Protein AF-A0AAW7SZ52-F1 (afdb_monomer_lite)

Radius of gyration: 17.09 Å; chains: 1; bounding box: 47×34×40 Å

Foldseek 3Di:
DDDPPPPPDDDPVRVVVQVVLLVVLLVLLVVLLVVDDVVLVVDDPVLVVLSCVLSVCLNVLSVDPDRDSVNSVVSSVSSVVSD

Sequence (83 aa):
MNAPHKKQAKTPEQVAAEKAEAERIREEIGRRISAVPMSVHEGSVQKALDWKEKAFKAMKLCERDRAKIDDLRNAVALLRAFG

Organism: Burkholderia vietnamiensis (NCBI:txid60552)

Structure (mmCIF, N/CA/C/O backbone):
data_AF-A0AAW7SZ52-F1
#
_entry.id   AF-A0AAW7SZ52-F1
#
loop_
_atom_site.group_PDB
_atom_site.id
_atom_site.type_symbol
_atom_site.label_atom_id
_atom_site.label_alt_id
_atom_site.label_comp_id
_atom_site.label_asym_id
_atom_site.label_entity_id
_atom_site.label_seq_id
_atom_site.pdbx_PDB_ins_code
_atom_site.Cartn_x
_atom_site.Cartn_y
_atom_site.Cartn_z
_atom_site.occupancy
_atom_site.B_iso_or_equiv
_atom_site.auth_seq_id
_atom_site.auth_comp_id
_atom_site.auth_asym_id
_atom_site.auth_atom_id
_atom_site.pdbx_PDB_model_num
ATOM 1 N N . MET A 1 1 ? -35.489 25.348 10.938 1.00 39.03 1 MET A N 1
ATOM 2 C CA . MET A 1 1 ? -34.670 24.788 12.035 1.00 39.03 1 MET A CA 1
ATOM 3 C C . MET A 1 1 ? -33.895 23.611 11.461 1.00 39.03 1 MET A C 1
ATOM 5 O O . MET A 1 1 ? -34.511 22.600 11.159 1.00 39.03 1 MET A O 1
ATOM 9 N N . ASN A 1 2 ? -32.594 23.764 11.203 1.00 43.66 2 ASN A N 1
ATOM 10 C CA . ASN A 1 2 ? -31.772 22.676 10.664 1.00 43.66 2 ASN A CA 1
ATOM 11 C C . ASN A 1 2 ? -31.304 21.801 11.829 1.00 43.66 2 ASN A C 1
ATOM 13 O O . ASN A 1 2 ? -30.591 22.278 12.710 1.00 43.66 2 ASN A O 1
ATOM 17 N N . ALA A 1 3 ? -31.758 20.548 11.863 1.00 48.94 3 ALA A N 1
ATOM 18 C CA . ALA A 1 3 ? -31.337 19.579 12.864 1.00 48.94 3 ALA A CA 1
ATOM 19 C C . ALA A 1 3 ? -29.810 19.381 12.780 1.00 48.94 3 ALA A C 1
ATOM 21 O O . ALA A 1 3 ? -29.287 19.192 11.678 1.00 48.94 3 ALA A O 1
ATOM 22 N N . PRO A 1 4 ? -29.071 19.416 13.902 1.00 50.31 4 PRO A N 1
ATOM 23 C CA . PRO A 1 4 ? -27.655 19.099 13.877 1.00 50.31 4 PRO A CA 1
ATOM 24 C C . PRO A 1 4 ? -27.511 17.631 13.478 1.00 50.31 4 PRO A C 1
ATOM 26 O O . PRO A 1 4 ? -28.031 16.744 14.158 1.00 50.31 4 PRO A O 1
ATOM 29 N N . HIS A 1 5 ? -26.817 17.368 12.369 1.00 49.03 5 HIS A N 1
ATOM 30 C CA . HIS A 1 5 ? -26.393 16.024 11.997 1.00 49.03 5 HIS A CA 1
ATOM 31 C C . HIS A 1 5 ? -25.582 15.442 13.163 1.00 49.03 5 HIS A C 1
ATOM 33 O O . HIS A 1 5 ? -24.393 15.731 13.316 1.00 49.03 5 HIS A O 1
ATOM 39 N N . LYS A 1 6 ? -26.229 14.643 14.020 1.00 50.09 6 LYS A N 1
ATOM 40 C CA . LYS A 1 6 ? -25.542 13.794 14.991 1.00 50.09 6 LYS A CA 1
ATOM 41 C C . LYS A 1 6 ? -24.633 12.885 14.173 1.00 50.09 6 LYS A C 1
ATOM 43 O O . LYS A 1 6 ? -25.110 11.953 13.534 1.00 50.09 6 LYS A O 1
ATOM 48 N N . LYS A 1 7 ? -23.327 13.166 14.177 1.00 60.28 7 LYS A N 1
ATOM 49 C CA . LYS A 1 7 ? -22.318 12.175 13.801 1.00 60.28 7 LYS A CA 1
ATOM 50 C C . LYS A 1 7 ? -22.563 10.988 14.727 1.00 60.28 7 LYS A C 1
ATOM 52 O O . LYS A 1 7 ? -22.263 11.088 15.914 1.00 60.28 7 LYS A O 1
ATOM 57 N N . GLN A 1 8 ? -23.197 9.929 14.226 1.00 64.94 8 GLN A N 1
ATOM 58 C CA . GLN A 1 8 ? -23.296 8.678 14.968 1.00 64.94 8 GLN A CA 1
ATOM 59 C C . GLN A 1 8 ? -21.864 8.273 15.307 1.00 64.94 8 GLN A C 1
ATOM 61 O O . GLN A 1 8 ? -21.041 8.049 14.418 1.00 64.94 8 GLN A O 1
ATOM 66 N N . ALA A 1 9 ? -21.541 8.304 16.598 1.00 72.88 9 ALA A N 1
ATOM 67 C CA . ALA A 1 9 ? -20.268 7.812 17.077 1.00 72.88 9 ALA A CA 1
ATOM 68 C C . ALA A 1 9 ? -20.209 6.321 16.739 1.00 72.88 9 ALA A C 1
ATOM 70 O O . ALA A 1 9 ? -21.162 5.590 17.013 1.00 72.88 9 ALA A O 1
ATOM 71 N N . LYS A 1 10 ? -19.118 5.895 16.101 1.00 78.31 10 LYS A N 1
ATOM 72 C CA . LYS A 1 10 ? -18.895 4.482 15.800 1.00 78.31 10 LYS A CA 1
ATOM 73 C C . LYS A 1 10 ? -18.887 3.691 17.104 1.00 78.31 10 LYS A C 1
ATOM 75 O O . LYS A 1 10 ? -18.310 4.153 18.093 1.00 78.31 10 LYS A O 1
ATOM 80 N N . THR A 1 11 ? -19.509 2.518 17.109 1.00 87.12 11 THR A N 1
ATOM 81 C CA . THR A 1 11 ? -19.422 1.618 18.262 1.00 87.12 11 THR A CA 1
ATOM 82 C C . THR A 1 11 ? -17.980 1.118 18.418 1.00 87.12 11 THR A C 1
ATOM 84 O O . THR A 1 11 ? -17.227 1.087 17.437 1.00 87.12 11 THR A O 1
ATOM 87 N N . PRO A 1 12 ? -17.557 0.706 19.626 1.00 85.75 12 PRO A N 1
ATOM 88 C CA . PRO A 1 12 ? -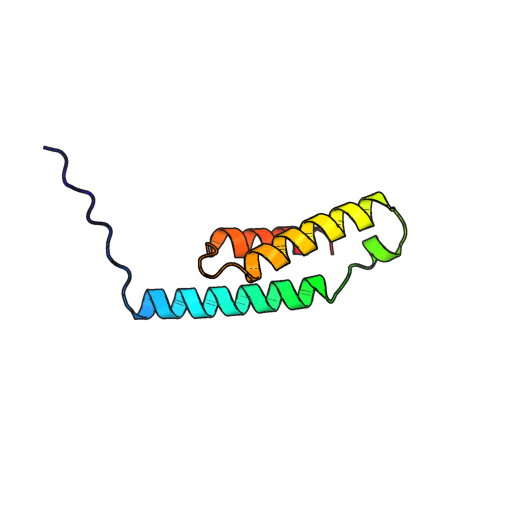16.243 0.094 19.820 1.00 85.75 12 PRO A CA 1
ATOM 89 C C . PRO A 1 12 ? -15.990 -1.094 18.880 1.00 85.75 12 PRO A C 1
ATOM 91 O O .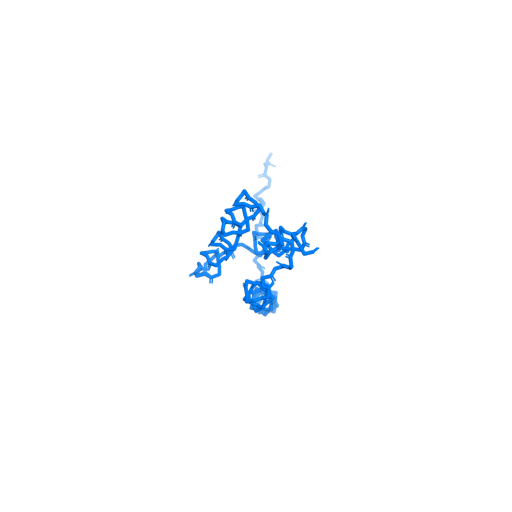 PRO A 1 12 ? -14.877 -1.254 18.386 1.00 85.75 12 PRO A O 1
ATOM 94 N N . GLU A 1 13 ? -17.026 -1.877 18.568 1.00 88.00 13 GLU A N 1
ATOM 95 C CA . GLU A 1 13 ? -16.949 -3.005 17.631 1.00 88.00 13 GLU A CA 1
ATOM 96 C C . GLU A 1 13 ? -16.679 -2.537 16.199 1.00 88.00 13 GLU A C 1
ATOM 98 O O . GLU A 1 13 ? -15.843 -3.118 15.515 1.00 88.00 13 GLU A O 1
ATOM 103 N N . GLN A 1 14 ? -17.328 -1.456 15.754 1.00 86.19 14 GLN A N 1
ATOM 104 C CA . GLN A 1 14 ? -17.063 -0.861 14.441 1.00 86.19 14 GLN A CA 1
ATOM 105 C C . GLN A 1 14 ? -15.629 -0.338 14.350 1.00 86.19 14 GLN A C 1
ATOM 107 O O . GLN A 1 14 ? -14.963 -0.548 13.341 1.00 86.19 14 GLN A O 1
ATOM 112 N N . VAL A 1 15 ? -15.124 0.294 15.414 1.00 85.75 15 VAL A N 1
ATOM 113 C CA . VAL A 1 15 ? -13.729 0.759 15.469 1.00 85.75 15 VAL A CA 1
ATOM 114 C C . VAL A 1 15 ? -12.753 -0.420 15.442 1.00 85.75 15 VAL A C 1
ATOM 116 O O . VAL A 1 15 ? -11.733 -0.351 14.757 1.00 85.75 15 VAL A O 1
ATOM 119 N N . ALA A 1 16 ? -13.047 -1.506 16.160 1.00 87.94 16 ALA A N 1
ATOM 120 C CA . ALA A 1 16 ? -12.224 -2.712 16.153 1.00 87.94 16 ALA A CA 1
ATOM 121 C C . ALA A 1 16 ? -12.220 -3.395 14.775 1.00 87.94 16 ALA A C 1
ATOM 123 O O . ALA A 1 16 ? -11.154 -3.751 14.276 1.00 87.94 16 ALA A O 1
ATOM 124 N N . ALA A 1 17 ? -13.385 -3.509 14.132 1.00 88.44 17 ALA A N 1
ATOM 125 C CA . ALA A 1 17 ? -13.518 -4.064 12.788 1.00 88.44 17 ALA A CA 1
ATOM 126 C C . ALA A 1 17 ? -12.751 -3.232 11.750 1.00 88.44 17 ALA A C 1
ATOM 128 O O . ALA A 1 17 ? -12.027 -3.790 10.929 1.00 88.44 17 ALA A O 1
ATOM 129 N N . GLU A 1 18 ? -12.842 -1.902 11.825 1.00 87.25 18 GLU A N 1
ATOM 130 C CA . GLU A 1 18 ? -12.090 -0.996 10.953 1.00 87.25 18 GLU A CA 1
ATOM 131 C C . GLU A 1 18 ? -10.576 -1.114 11.147 1.00 87.25 18 GLU A C 1
ATOM 133 O O . GLU A 1 18 ? -9.828 -1.111 10.171 1.00 87.25 18 GLU A O 1
ATOM 138 N N . LYS A 1 19 ? -10.102 -1.252 12.391 1.00 87.62 19 LYS A N 1
ATOM 139 C CA . LYS A 1 19 ? -8.677 -1.486 12.659 1.00 87.62 19 LYS A CA 1
ATOM 140 C C . LYS A 1 19 ? -8.203 -2.811 12.069 1.00 87.62 19 LYS A C 1
ATOM 142 O O . LYS A 1 19 ? -7.216 -2.813 11.340 1.00 87.62 19 LYS A O 1
ATOM 147 N N . ALA A 1 20 ? -8.939 -3.895 12.313 1.00 90.88 20 ALA A N 1
ATOM 148 C CA . ALA A 1 20 ? -8.609 -5.212 11.775 1.00 90.88 20 ALA A CA 1
ATOM 149 C C . ALA A 1 20 ? -8.628 -5.223 10.236 1.00 90.88 20 ALA A C 1
ATOM 151 O O . ALA A 1 20 ? -7.783 -5.849 9.595 1.00 90.88 20 ALA A O 1
ATOM 152 N N . GLU A 1 21 ? -9.569 -4.503 9.620 1.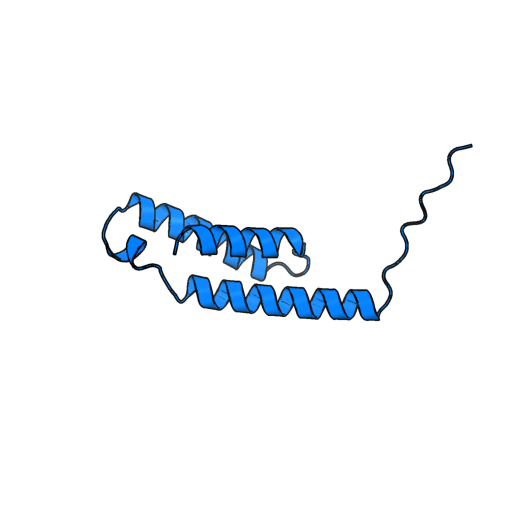00 91.31 21 GLU A N 1
ATOM 153 C CA . GLU A 1 21 ? -9.586 -4.320 8.171 1.00 91.31 21 GLU A CA 1
ATOM 154 C C . GLU A 1 21 ? -8.361 -3.531 7.690 1.00 91.31 21 GLU A C 1
ATOM 156 O O . GLU A 1 21 ? -7.692 -3.950 6.744 1.00 91.31 21 GLU A O 1
ATOM 161 N N . ALA A 1 22 ? -8.033 -2.414 8.342 1.00 90.62 22 ALA A N 1
ATOM 162 C CA . ALA A 1 22 ? -6.876 -1.606 7.983 1.00 90.62 22 ALA A CA 1
ATOM 163 C C . ALA A 1 22 ? -5.566 -2.406 8.079 1.00 90.62 22 ALA A C 1
ATOM 165 O O . ALA A 1 22 ? -4.729 -2.292 7.185 1.00 90.62 22 ALA A O 1
ATOM 166 N N . GLU A 1 23 ? -5.397 -3.236 9.111 1.00 92.00 23 GLU A N 1
ATOM 167 C CA . GLU A 1 23 ? -4.243 -4.133 9.265 1.00 92.00 23 GLU A CA 1
ATOM 168 C C . GLU A 1 23 ? -4.164 -5.151 8.123 1.00 92.00 23 GLU A C 1
ATOM 170 O O . GLU A 1 23 ? -3.136 -5.237 7.451 1.00 92.00 23 GLU A O 1
ATOM 175 N N . ARG A 1 24 ? -5.275 -5.826 7.799 1.00 94.12 24 ARG A N 1
ATOM 176 C CA . ARG A 1 24 ? -5.341 -6.758 6.659 1.00 94.12 24 ARG A CA 1
ATOM 177 C C . ARG A 1 24 ? -4.973 -6.104 5.331 1.00 94.12 24 ARG A C 1
ATOM 179 O O . ARG A 1 24 ? -4.295 -6.712 4.502 1.00 94.12 24 ARG A O 1
ATOM 186 N N . ILE A 1 25 ? -5.415 -4.867 5.108 1.00 94.50 25 ILE A N 1
ATOM 187 C CA . ILE A 1 25 ? -5.078 -4.132 3.886 1.00 94.50 25 ILE A CA 1
ATOM 188 C C . ILE A 1 25 ? -3.591 -3.752 3.876 1.00 94.50 25 ILE A C 1
ATOM 190 O O . ILE A 1 25 ? -2.948 -3.863 2.834 1.00 94.50 25 ILE A O 1
ATOM 194 N N . ARG A 1 26 ? -3.014 -3.344 5.015 1.00 93.75 26 ARG A N 1
ATOM 195 C CA . ARG A 1 26 ? -1.573 -3.047 5.121 1.00 93.75 26 ARG A CA 1
ATOM 196 C C . ARG A 1 26 ? -0.719 -4.280 4.821 1.00 93.75 26 ARG A C 1
ATOM 198 O O . ARG A 1 26 ? 0.250 -4.165 4.075 1.00 93.75 26 ARG A O 1
ATOM 205 N N . GLU A 1 27 ? -1.104 -5.451 5.324 1.00 94.12 27 GLU A N 1
ATOM 206 C CA . GLU A 1 27 ? -0.439 -6.720 4.998 1.00 94.12 27 GLU A CA 1
ATOM 207 C C . GLU A 1 27 ? -0.509 -7.040 3.498 1.00 94.12 27 GLU A C 1
ATOM 209 O O . GLU A 1 27 ? 0.488 -7.429 2.889 1.00 94.12 27 GLU A O 1
ATOM 214 N N . GLU A 1 28 ? -1.673 -6.844 2.871 1.00 94.62 28 GLU A N 1
ATOM 215 C CA . GLU A 1 28 ? -1.845 -7.026 1.425 1.00 94.62 28 GLU A CA 1
ATOM 216 C C . GLU A 1 28 ? -0.970 -6.064 0.610 1.00 94.62 28 GLU A C 1
ATOM 218 O O . GLU A 1 28 ? -0.345 -6.484 -0.366 1.00 94.62 28 GLU A O 1
ATOM 223 N N . ILE A 1 29 ? -0.885 -4.791 1.012 1.00 94.00 29 ILE A N 1
ATOM 224 C CA . ILE A 1 29 ? 0.020 -3.813 0.393 1.00 94.00 29 ILE A CA 1
ATOM 225 C C . ILE A 1 29 ? 1.467 -4.298 0.505 1.00 94.00 29 ILE A C 1
ATOM 227 O O . ILE A 1 29 ? 2.169 -4.331 -0.505 1.00 94.00 29 ILE A O 1
ATOM 231 N N . GLY A 1 30 ? 1.896 -4.724 1.698 1.00 93.69 30 GLY A N 1
ATOM 232 C CA . GLY A 1 30 ? 3.241 -5.254 1.926 1.00 93.69 30 GLY A CA 1
ATOM 233 C C . GLY A 1 30 ? 3.564 -6.428 1.002 1.00 93.69 30 GLY A C 1
ATOM 234 O O . GLY A 1 30 ? 4.554 -6.383 0.273 1.00 93.69 30 GLY A O 1
ATOM 235 N N . ARG A 1 31 ? 2.676 -7.430 0.939 1.00 93.00 31 ARG A N 1
ATOM 236 C CA . ARG A 1 31 ? 2.832 -8.592 0.046 1.00 93.00 31 ARG A CA 1
ATOM 237 C C . ARG A 1 31 ? 2.977 -8.192 -1.419 1.00 93.00 31 ARG A C 1
ATOM 239 O O . ARG A 1 31 ? 3.831 -8.731 -2.116 1.00 93.00 31 ARG A O 1
ATOM 246 N N . ARG A 1 32 ? 2.169 -7.239 -1.886 1.00 91.19 32 ARG A N 1
ATOM 247 C CA . ARG A 1 32 ? 2.204 -6.767 -3.279 1.00 91.19 32 ARG A CA 1
ATOM 248 C C . ARG A 1 32 ? 3.465 -5.998 -3.615 1.00 91.19 32 ARG A C 1
ATOM 250 O O . ARG A 1 32 ? 3.999 -6.182 -4.697 1.00 91.19 32 ARG A O 1
ATOM 257 N N . ILE A 1 33 ? 3.942 -5.154 -2.706 1.00 92.62 33 ILE A N 1
ATOM 258 C CA . ILE A 1 33 ? 5.195 -4.420 -2.907 1.00 92.62 33 ILE A CA 1
ATOM 259 C C . ILE A 1 33 ? 6.373 -5.399 -2.996 1.00 92.62 33 ILE A C 1
ATOM 261 O O . ILE A 1 33 ? 7.254 -5.208 -3.832 1.00 92.62 33 ILE A O 1
ATOM 265 N N . SER A 1 34 ? 6.372 -6.457 -2.179 1.00 90.69 34 SER A N 1
ATOM 266 C CA . SER A 1 34 ? 7.389 -7.513 -2.236 1.00 90.69 34 SER A CA 1
ATOM 267 C C . SER A 1 34 ? 7.294 -8.376 -3.500 1.00 90.69 34 SER A C 1
ATOM 269 O O . SER A 1 34 ? 8.319 -8.837 -3.995 1.00 90.69 34 SER A O 1
ATOM 271 N N . ALA A 1 35 ? 6.090 -8.583 -4.037 1.00 88.75 35 ALA A N 1
ATOM 272 C CA . ALA A 1 35 ? 5.847 -9.324 -5.272 1.00 88.75 35 ALA A CA 1
ATOM 273 C C . ALA A 1 35 ? 5.864 -8.388 -6.492 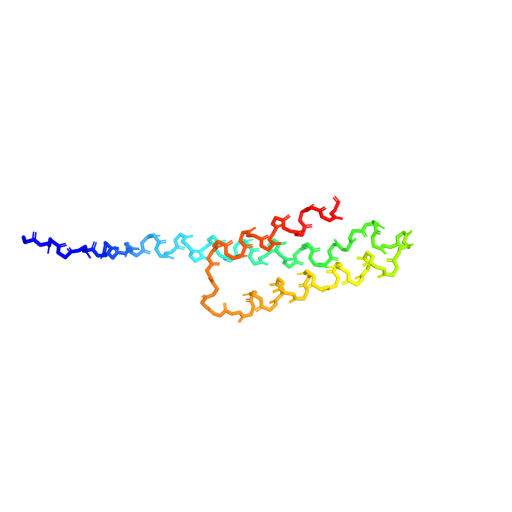1.00 88.75 35 ALA A C 1
ATOM 275 O O . ALA A 1 35 ? 4.821 -8.065 -7.063 1.00 88.75 35 ALA A O 1
ATOM 276 N N . VAL A 1 36 ? 7.059 -7.935 -6.878 1.00 85.25 36 VAL A N 1
ATOM 277 C CA . VAL A 1 36 ? 7.252 -7.084 -8.062 1.00 85.25 36 VAL A CA 1
ATOM 278 C C . VAL A 1 36 ? 6.711 -7.798 -9.319 1.00 85.25 36 VAL A C 1
ATOM 280 O O . VAL A 1 36 ? 7.119 -8.929 -9.587 1.00 85.25 36 VAL A O 1
ATOM 283 N N . PRO A 1 37 ? 5.800 -7.179 -10.098 1.00 86.75 37 PRO A N 1
ATOM 284 C CA . PRO A 1 37 ? 5.235 -7.796 -11.297 1.00 86.75 37 PRO A CA 1
ATOM 285 C C . PRO A 1 37 ? 6.287 -8.135 -12.357 1.00 86.75 37 PRO A C 1
ATOM 287 O O . PRO A 1 37 ? 7.211 -7.357 -12.598 1.00 86.75 37 PRO A O 1
ATOM 290 N N . MET A 1 38 ? 6.095 -9.239 -13.085 1.00 84.69 38 MET A N 1
ATOM 291 C CA . MET A 1 38 ? 6.958 -9.608 -14.221 1.00 84.69 38 MET A CA 1
ATOM 292 C C . MET A 1 38 ? 7.031 -8.499 -15.277 1.00 84.69 38 MET A C 1
ATOM 294 O O . MET A 1 38 ? 8.102 -8.221 -15.804 1.00 84.69 38 MET A O 1
ATOM 298 N N . SER A 1 39 ? 5.934 -7.767 -15.489 1.00 81.56 39 SER A N 1
ATOM 299 C CA . SER A 1 39 ? 5.864 -6.619 -16.402 1.00 81.56 39 SER A CA 1
ATOM 300 C C . SER A 1 39 ? 6.847 -5.480 -16.065 1.00 81.56 39 SER A C 1
ATOM 302 O O . SER A 1 39 ? 7.192 -4.687 -16.946 1.00 81.56 39 SER A O 1
ATOM 304 N N . VAL A 1 40 ? 7.301 -5.393 -14.808 1.00 85.31 40 VAL A N 1
ATOM 305 C CA . VAL A 1 40 ? 8.349 -4.471 -14.341 1.00 85.31 40 VAL A CA 1
ATOM 306 C C . VAL A 1 40 ? 9.739 -5.023 -14.657 1.00 85.31 40 VAL A C 1
ATOM 308 O O . VAL A 1 40 ? 10.619 -4.262 -15.060 1.00 85.31 40 VAL A O 1
ATOM 311 N N . HIS A 1 41 ? 9.930 -6.336 -14.518 1.00 81.25 41 HIS A N 1
ATOM 312 C CA . HIS A 1 41 ? 11.173 -7.024 -14.872 1.00 81.25 41 HIS A CA 1
ATOM 313 C C . HIS A 1 41 ? 11.414 -7.061 -16.392 1.00 81.25 41 HIS A C 1
ATOM 315 O O . HIS A 1 41 ? 12.550 -6.924 -16.835 1.00 81.25 41 HIS A O 1
ATOM 321 N N . GLU A 1 42 ? 10.352 -7.175 -17.191 1.00 82.62 42 GLU A N 1
ATOM 322 C CA . GLU A 1 42 ? 10.389 -7.366 -18.650 1.00 82.62 42 GLU A CA 1
ATOM 323 C C . GLU A 1 42 ? 10.613 -6.081 -19.472 1.00 82.62 42 GLU A C 1
ATOM 325 O O . GLU A 1 42 ? 10.550 -6.104 -20.699 1.00 82.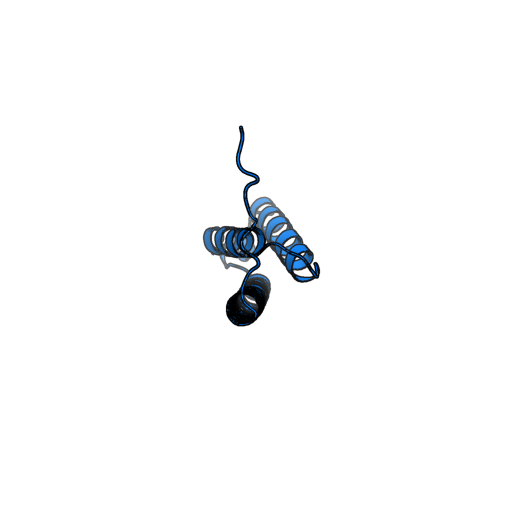62 42 GLU A O 1
ATOM 330 N N . GLY A 1 43 ? 10.959 -4.959 -18.835 1.00 64.94 43 GLY A N 1
ATOM 331 C CA . GLY A 1 43 ? 11.772 -3.957 -19.532 1.00 64.94 43 GLY A CA 1
ATOM 332 C C . GLY A 1 43 ? 11.038 -2.787 -20.187 1.00 64.94 43 GLY A C 1
ATOM 333 O O . GLY A 1 43 ? 11.185 -2.513 -21.374 1.00 64.94 43 GLY A O 1
ATOM 334 N N . SER A 1 44 ? 10.401 -1.947 -19.378 1.00 79.88 44 SER A N 1
ATOM 335 C CA . SER A 1 44 ? 10.397 -0.512 -19.675 1.00 79.88 44 SER A CA 1
ATOM 336 C C . SER A 1 44 ? 10.755 0.244 -18.409 1.00 79.88 44 SER A C 1
ATOM 338 O O . SER A 1 44 ? 10.106 0.064 -17.378 1.00 79.88 44 SER A O 1
ATOM 340 N N . VAL A 1 45 ? 11.769 1.110 -18.490 1.00 85.25 45 VAL A N 1
ATOM 341 C CA . VAL A 1 45 ? 12.140 2.021 -17.394 1.00 85.25 45 VAL A CA 1
ATOM 342 C C . VAL A 1 45 ? 10.904 2.772 -16.897 1.00 85.25 45 VAL A C 1
ATOM 344 O O . VAL A 1 45 ? 10.736 2.928 -15.693 1.00 85.25 45 VAL A O 1
ATOM 347 N N . GLN A 1 46 ? 9.985 3.133 -17.799 1.00 88.31 46 GLN A N 1
ATOM 348 C CA . GLN A 1 46 ? 8.729 3.780 -17.435 1.00 88.31 46 GLN A CA 1
ATOM 349 C C . GLN A 1 46 ? 7.848 2.894 -16.547 1.00 88.31 46 GLN A C 1
ATOM 351 O O . GLN A 1 46 ? 7.382 3.350 -15.510 1.00 88.31 46 GLN A O 1
ATOM 356 N N . LYS A 1 47 ? 7.671 1.610 -16.888 1.00 87.62 47 LYS A N 1
ATOM 357 C CA . LYS A 1 47 ? 6.894 0.670 -16.058 1.00 87.62 47 LYS A CA 1
ATOM 358 C C . LYS A 1 47 ? 7.523 0.483 -14.677 1.00 87.62 47 LYS A C 1
ATOM 360 O O . LYS A 1 47 ? 6.803 0.433 -13.683 1.00 87.62 47 LYS A O 1
ATOM 365 N N . ALA A 1 48 ? 8.853 0.424 -14.604 1.00 89.38 48 ALA A N 1
ATOM 366 C CA . ALA A 1 48 ? 9.568 0.318 -13.336 1.00 89.38 48 ALA A CA 1
ATOM 367 C C . ALA A 1 48 ? 9.437 1.586 -12.478 1.00 89.38 48 ALA A C 1
ATOM 369 O O . ALA A 1 48 ? 9.216 1.486 -11.270 1.00 89.38 48 ALA A O 1
ATOM 370 N N . LEU A 1 49 ? 9.531 2.770 -13.090 1.00 91.44 49 LEU A N 1
ATOM 371 C CA . LEU A 1 49 ? 9.317 4.051 -12.413 1.00 91.44 49 LEU A CA 1
ATOM 372 C C . LEU A 1 49 ? 7.880 4.181 -11.907 1.00 91.44 49 LEU A C 1
ATOM 374 O O . LEU A 1 49 ? 7.677 4.483 -10.731 1.00 91.44 49 LEU A O 1
ATOM 378 N N . ASP A 1 50 ? 6.899 3.875 -12.751 1.00 91.06 50 ASP A N 1
ATOM 379 C CA . ASP A 1 50 ? 5.488 3.948 -12.392 1.00 91.06 50 ASP A CA 1
ATOM 380 C C . ASP A 1 50 ? 5.144 2.944 -11.276 1.00 91.06 50 ASP A C 1
ATOM 382 O O . ASP A 1 50 ? 4.385 3.274 -10.362 1.00 91.06 50 ASP A O 1
ATOM 386 N N . TRP A 1 51 ? 5.697 1.723 -11.310 1.00 92.25 51 TRP A N 1
ATOM 387 C CA . TRP A 1 51 ? 5.531 0.748 -10.225 1.00 92.25 51 TRP A CA 1
ATOM 388 C C . TRP A 1 51 ? 6.158 1.256 -8.929 1.00 92.25 51 TRP A C 1
ATOM 390 O O . TRP A 1 51 ? 5.495 1.268 -7.891 1.00 92.25 51 TRP A O 1
ATOM 400 N N . LYS A 1 52 ? 7.406 1.738 -8.989 1.00 92.69 52 LYS A N 1
ATOM 401 C CA . LYS A 1 52 ? 8.120 2.296 -7.834 1.00 92.69 52 LYS A CA 1
ATOM 402 C C . LYS A 1 52 ? 7.342 3.446 -7.200 1.00 92.69 52 LYS A C 1
ATOM 404 O O . LYS A 1 52 ? 7.235 3.499 -5.977 1.00 92.69 52 LYS A O 1
ATOM 409 N N . GLU A 1 53 ? 6.781 4.345 -8.004 1.00 93.94 53 GLU A N 1
ATOM 410 C CA . GLU A 1 53 ? 5.977 5.462 -7.513 1.00 93.94 53 GLU A CA 1
ATOM 411 C C . GLU A 1 53 ? 4.729 4.971 -6.767 1.00 93.94 53 GLU A C 1
ATOM 413 O O . GLU A 1 53 ? 4.465 5.407 -5.641 1.00 93.94 53 GLU A O 1
ATOM 418 N N . LYS A 1 54 ? 3.976 4.035 -7.361 1.00 92.88 54 LYS A N 1
ATOM 419 C CA . LYS A 1 54 ? 2.756 3.492 -6.743 1.00 92.88 54 LYS A CA 1
ATOM 420 C C . LYS A 1 54 ? 3.071 2.689 -5.474 1.00 92.88 54 LYS A C 1
ATOM 422 O O . LYS A 1 54 ? 2.415 2.897 -4.453 1.00 92.88 54 LYS A O 1
ATOM 427 N N . ALA A 1 55 ? 4.110 1.854 -5.498 1.00 94.12 55 ALA A N 1
ATOM 428 C CA . ALA A 1 55 ? 4.586 1.094 -4.342 1.00 94.12 55 ALA A CA 1
ATOM 429 C C . ALA A 1 55 ? 5.043 2.011 -3.197 1.00 94.12 55 ALA A C 1
ATOM 431 O O . ALA A 1 55 ? 4.637 1.823 -2.050 1.00 94.12 55 ALA A O 1
ATOM 432 N N . PHE A 1 56 ? 5.819 3.056 -3.497 1.00 94.69 56 PHE A N 1
ATOM 433 C CA . PHE A 1 56 ? 6.291 4.002 -2.487 1.00 94.69 56 PHE A CA 1
ATOM 434 C C . PHE A 1 56 ? 5.142 4.787 -1.845 1.00 94.69 56 PHE A C 1
ATOM 436 O O . PHE A 1 56 ? 5.098 4.933 -0.622 1.00 94.69 56 PHE A O 1
ATOM 443 N N . LYS A 1 57 ? 4.173 5.252 -2.646 1.00 93.94 57 LYS A N 1
ATOM 444 C CA . LYS A 1 57 ? 2.965 5.920 -2.136 1.00 93.94 57 LYS A CA 1
ATOM 445 C C . LYS A 1 57 ? 2.159 5.003 -1.213 1.00 93.94 57 LYS A C 1
ATOM 447 O O . LYS A 1 57 ? 1.739 5.443 -0.144 1.00 93.94 57 LYS A O 1
ATOM 452 N N . ALA A 1 58 ? 1.980 3.739 -1.597 1.00 94.00 58 ALA A N 1
ATOM 453 C CA . ALA A 1 58 ? 1.271 2.751 -0.789 1.00 94.00 58 ALA A CA 1
ATOM 454 C C . ALA A 1 58 ? 2.002 2.462 0.535 1.00 94.00 58 ALA A C 1
ATOM 456 O O . ALA A 1 58 ? 1.380 2.490 1.594 1.00 94.00 58 ALA A O 1
ATOM 457 N N . MET A 1 59 ? 3.328 2.299 0.502 1.00 93.75 59 MET A N 1
ATOM 458 C CA . MET A 1 59 ? 4.154 2.125 1.703 1.00 93.75 59 MET A CA 1
ATOM 459 C C . MET A 1 59 ? 4.036 3.321 2.656 1.00 93.75 59 MET A C 1
ATOM 461 O O . MET A 1 59 ? 3.772 3.148 3.844 1.00 93.75 59 MET A O 1
ATOM 465 N N . LYS A 1 60 ? 4.144 4.551 2.135 1.00 93.94 60 LYS A N 1
ATOM 466 C CA . LYS A 1 60 ? 3.981 5.769 2.943 1.00 93.94 60 LYS A CA 1
ATOM 467 C C . LYS A 1 60 ? 2.592 5.891 3.552 1.00 93.94 60 LYS A C 1
ATOM 469 O O . LYS A 1 60 ? 2.446 6.450 4.634 1.00 93.94 60 LYS A O 1
ATOM 474 N N . LEU A 1 61 ? 1.571 5.367 2.883 1.00 92.38 61 LEU A N 1
ATOM 475 C CA . LEU A 1 61 ? 0.226 5.317 3.434 1.00 92.38 61 LEU A CA 1
ATOM 476 C C . LEU A 1 61 ? 0.123 4.313 4.594 1.00 92.38 61 LEU A C 1
ATOM 478 O O . LEU A 1 61 ? -0.521 4.622 5.594 1.00 92.38 61 LEU A O 1
ATOM 482 N N . CYS A 1 62 ? 0.798 3.164 4.508 1.00 90.19 62 CYS A N 1
ATOM 483 C CA . CYS A 1 62 ? 0.875 2.187 5.598 1.00 90.19 62 CYS A CA 1
ATOM 484 C C . CYS A 1 62 ? 1.641 2.698 6.826 1.00 90.19 62 CYS A C 1
ATOM 486 O O . CYS A 1 62 ? 1.354 2.255 7.930 1.00 90.19 62 CYS A O 1
ATOM 488 N N . GLU A 1 63 ? 2.579 3.632 6.671 1.00 90.06 63 GLU A N 1
ATOM 489 C CA . GLU A 1 63 ? 3.281 4.264 7.801 1.00 90.06 63 GLU A CA 1
ATOM 490 C C . GLU A 1 63 ? 2.399 5.283 8.552 1.00 90.06 63 GLU A C 1
ATOM 492 O O . GLU A 1 63 ? 2.707 5.676 9.676 1.00 90.06 63 GLU A O 1
ATOM 497 N N . ARG A 1 64 ? 1.288 5.738 7.955 1.00 89.06 64 ARG A N 1
ATOM 498 C CA . ARG A 1 64 ? 0.419 6.752 8.565 1.00 89.06 64 ARG A CA 1
ATOM 499 C C . ARG A 1 64 ? -0.540 6.121 9.567 1.00 89.06 64 ARG A C 1
ATOM 501 O O . ARG A 1 64 ? -1.416 5.329 9.221 1.00 89.06 64 ARG A O 1
ATOM 508 N N . ASP A 1 65 ? -0.452 6.587 10.804 1.00 75.06 65 ASP A N 1
ATOM 509 C CA . ASP A 1 65 ? -1.253 6.100 11.932 1.00 75.06 65 ASP A CA 1
ATOM 510 C C . ASP A 1 65 ? -2.771 6.309 11.751 1.00 75.06 65 ASP A C 1
ATOM 512 O O . ASP A 1 65 ? -3.591 5.548 12.253 1.00 75.06 65 ASP A O 1
ATOM 516 N N . ARG A 1 66 ? -3.167 7.323 10.966 1.00 79.06 66 ARG A N 1
ATOM 517 C CA . ARG A 1 66 ? -4.573 7.664 10.671 1.00 79.06 66 ARG A CA 1
ATOM 518 C C . ARG A 1 66 ? -4.916 7.612 9.182 1.00 79.06 66 ARG A C 1
ATOM 520 O O . ARG A 1 66 ? -5.734 8.405 8.715 1.00 79.06 66 ARG A O 1
ATOM 527 N N . ALA A 1 67 ? -4.267 6.733 8.418 1.00 84.19 67 ALA A N 1
ATOM 528 C CA . ALA A 1 67 ? -4.669 6.502 7.032 1.00 84.19 67 ALA A CA 1
ATOM 529 C C . ALA A 1 67 ? -6.153 6.109 6.973 1.00 84.19 67 ALA A C 1
ATOM 531 O O . ALA A 1 67 ? -6.602 5.253 7.739 1.00 84.19 67 ALA A O 1
ATOM 532 N N . LYS A 1 68 ? -6.921 6.740 6.078 1.00 89.06 68 LYS A N 1
ATOM 533 C CA . LYS A 1 68 ? -8.312 6.342 5.860 1.00 89.06 68 LYS A CA 1
ATOM 534 C C . LYS A 1 68 ? -8.325 4.970 5.193 1.00 89.06 68 LYS A C 1
ATOM 536 O O . LYS A 1 68 ? -7.515 4.706 4.307 1.00 89.06 68 LYS A O 1
ATOM 541 N N . ILE A 1 69 ? -9.271 4.119 5.588 1.00 89.00 69 ILE A N 1
ATOM 542 C CA . ILE A 1 69 ? -9.432 2.782 4.998 1.00 89.00 69 ILE A CA 1
ATOM 543 C C . ILE A 1 69 ? -9.611 2.865 3.481 1.00 89.00 69 ILE A C 1
ATOM 545 O O . ILE A 1 69 ? -9.000 2.085 2.759 1.00 89.00 69 ILE A O 1
ATOM 549 N N . ASP A 1 70 ? -10.366 3.844 2.983 1.00 90.62 70 ASP A N 1
ATOM 550 C CA . ASP A 1 70 ? -10.582 3.994 1.540 1.00 90.62 70 ASP A CA 1
ATOM 551 C C . ASP A 1 70 ? -9.295 4.329 0.775 1.00 90.62 70 ASP A C 1
ATOM 553 O O . ASP A 1 70 ? -9.086 3.809 -0.321 1.00 90.62 70 ASP A O 1
ATOM 557 N N . ASP A 1 71 ? -8.381 5.102 1.373 1.00 92.50 71 ASP A N 1
ATOM 558 C CA . ASP A 1 71 ? -7.070 5.368 0.772 1.00 92.50 71 ASP A CA 1
ATOM 559 C C . ASP A 1 71 ? -6.256 4.065 0.679 1.00 92.50 71 ASP A C 1
ATOM 561 O O . ASP A 1 71 ? -5.610 3.798 -0.337 1.00 92.50 71 ASP A O 1
ATOM 565 N N . LEU A 1 72 ? -6.303 3.230 1.728 1.00 93.12 72 LEU A N 1
ATOM 566 C CA . LEU A 1 72 ? -5.609 1.938 1.771 1.00 93.12 72 LEU A CA 1
ATOM 567 C C . LEU A 1 72 ? -6.193 0.965 0.733 1.00 93.12 72 LEU A C 1
ATOM 569 O O . LEU A 1 72 ? -5.444 0.308 0.006 1.00 93.12 72 LEU A O 1
ATOM 573 N N . ARG A 1 73 ? -7.526 0.908 0.607 1.00 93.44 73 ARG A N 1
ATOM 574 C CA . ARG A 1 73 ? -8.220 0.104 -0.414 1.00 93.44 73 ARG A CA 1
ATOM 575 C C . ARG A 1 73 ? -7.835 0.547 -1.826 1.00 93.44 73 ARG A C 1
ATOM 577 O O . ARG A 1 73 ? -7.531 -0.296 -2.670 1.00 93.44 73 ARG A O 1
ATOM 584 N N . ASN A 1 74 ? -7.791 1.857 -2.072 1.00 94.56 74 ASN A N 1
ATOM 585 C CA . ASN A 1 74 ? -7.379 2.408 -3.360 1.00 94.56 74 ASN A CA 1
ATOM 586 C C . ASN A 1 74 ? -5.917 2.060 -3.689 1.00 94.56 74 ASN A C 1
ATOM 588 O O . ASN A 1 74 ? -5.612 1.677 -4.817 1.00 94.56 74 ASN A O 1
ATOM 592 N N . ALA A 1 75 ? -5.017 2.113 -2.703 1.00 93.75 75 ALA A N 1
ATOM 593 C CA . ALA A 1 75 ? -3.626 1.706 -2.889 1.00 93.75 75 ALA A CA 1
ATOM 594 C C . ALA A 1 75 ? -3.509 0.233 -3.321 1.00 93.75 75 ALA A C 1
ATOM 596 O O . ALA A 1 75 ? -2.782 -0.073 -4.266 1.00 93.75 75 ALA A O 1
ATOM 597 N N . VAL A 1 76 ? -4.277 -0.676 -2.709 1.00 93.88 76 VAL A N 1
ATOM 598 C CA . VAL A 1 76 ? -4.333 -2.083 -3.147 1.00 93.88 76 VAL A CA 1
ATOM 599 C C . VAL A 1 76 ? -4.872 -2.215 -4.570 1.00 93.88 76 VAL A C 1
ATOM 601 O O . VAL A 1 76 ? -4.308 -2.974 -5.354 1.00 93.88 76 VAL A O 1
ATOM 604 N N . ALA A 1 77 ? -5.933 -1.488 -4.928 1.00 93.25 77 ALA A N 1
ATOM 605 C CA . ALA A 1 77 ? -6.496 -1.525 -6.279 1.00 93.25 77 ALA A CA 1
ATOM 606 C C . ALA A 1 77 ? -5.477 -1.074 -7.342 1.00 93.25 77 ALA A C 1
ATOM 608 O O . ALA A 1 77 ? -5.326 -1.723 -8.376 1.00 93.25 77 ALA A O 1
ATOM 609 N N . LEU A 1 78 ? -4.712 -0.019 -7.053 1.00 91.38 78 LEU A N 1
ATOM 610 C CA . LEU A 1 78 ? -3.645 0.466 -7.928 1.00 91.38 78 LEU A CA 1
ATOM 611 C C . LEU A 1 78 ? -2.502 -0.545 -8.085 1.00 91.38 78 LEU A C 1
ATOM 613 O O . LEU A 1 78 ? -1.990 -0.720 -9.188 1.00 91.38 78 LEU A O 1
ATOM 617 N N . LEU A 1 79 ? -2.118 -1.227 -7.002 1.00 91.12 79 LEU A N 1
ATOM 618 C CA . LEU A 1 79 ? -1.118 -2.297 -7.053 1.00 91.12 79 LEU A CA 1
ATOM 619 C C . LEU A 1 79 ? -1.652 -3.555 -7.762 1.00 91.12 79 LEU A C 1
ATOM 621 O O . LEU A 1 79 ? -0.870 -4.309 -8.330 1.00 91.12 79 LEU A O 1
ATOM 625 N N . ARG A 1 80 ? -2.971 -3.799 -7.746 1.00 90.00 80 ARG A N 1
ATOM 626 C CA . ARG A 1 80 ? -3.636 -4.876 -8.509 1.00 90.00 80 ARG A CA 1
ATOM 627 C C . ARG A 1 80 ? -3.605 -4.643 -10.003 1.00 90.00 80 ARG A C 1
ATOM 629 O O . ARG A 1 80 ? -3.334 -5.582 -10.731 1.00 90.00 80 ARG A O 1
ATOM 636 N N . ALA A 1 81 ? -3.840 -3.413 -10.437 1.00 86.94 81 ALA A N 1
ATOM 637 C CA . ALA A 1 81 ? -3.881 -3.065 -11.854 1.00 86.94 81 ALA A CA 1
ATOM 638 C C . ALA A 1 81 ? -2.517 -3.166 -12.568 1.00 86.94 81 ALA A C 1
ATOM 640 O O . ALA A 1 81 ? -2.457 -3.024 -13.785 1.00 86.94 81 ALA A O 1
ATOM 641 N N . PHE A 1 82 ? -1.426 -3.357 -11.821 1.00 78.12 82 PHE A N 1
ATOM 642 C CA . PHE A 1 82 ? 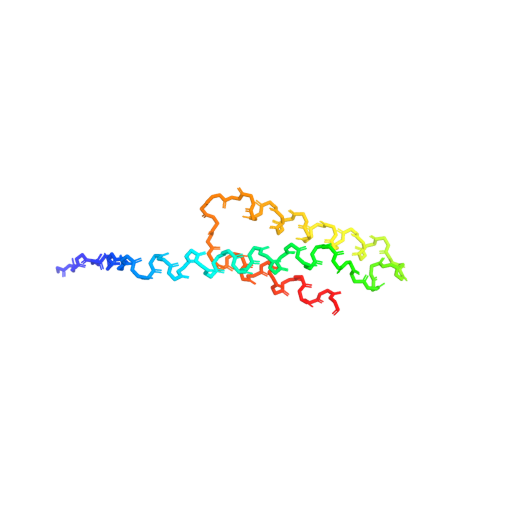-0.062 -3.443 -12.346 1.00 78.12 82 PHE A CA 1
ATOM 643 C C . PHE A 1 82 ? 0.451 -4.868 -12.576 1.00 78.12 82 PHE A C 1
ATOM 645 O O . PHE A 1 82 ? 1.439 -5.042 -13.297 1.00 78.12 82 PHE A O 1
ATOM 652 N N . GLY A 1 83 ? -0.168 -5.835 -11.894 1.00 62.25 83 GLY A N 1
ATOM 653 C CA . GLY A 1 83 ? 0.178 -7.254 -11.930 1.00 62.25 83 GLY A CA 1
ATOM 654 C C . GLY A 1 83 ? -0.427 -7.953 -13.127 1.00 62.25 83 GLY A C 1
ATOM 655 O O . GLY A 1 83 ? -1.625 -7.708 -13.385 1.00 62.25 83 GLY A O 1
#

pLDDT: mean 84.89, std 12.92, range [39.03, 94.69]

Secondary structure (DSSP, 8-state):
--------PPPHHHHHHHHHHHHHHHHHHHHHHHS--HHHHTS-HHHHHHHHHHHHHHHHHHT-TT--HHHHHHHHHHHHTT-